Protein AF-A0AAV5V9Y0-F1 (afdb_monomer_lite)

Foldseek 3Di:
DFQFKDKDFPVVQVDPPDDSQVDWDWFLDDDPVDPPPPQIDTWTFPDKAADPDCDPVVRPRRMIMTGTPDTHDDDPRDDDDDDDDPCNPPD

pLDDT: mean 91.15, std 8.65, range [48.56, 98.31]

InterPro domains:
  IPR001254 Serine proteases, tr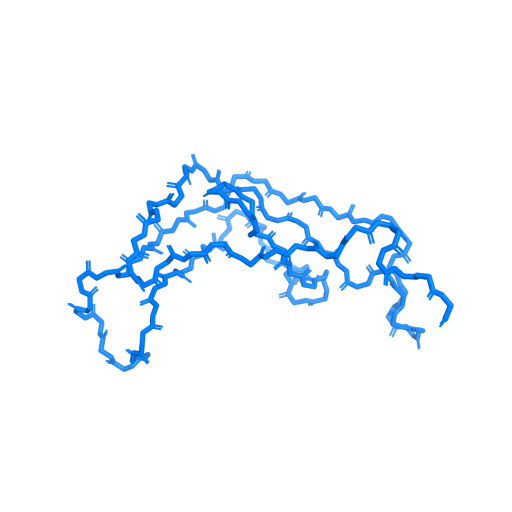ypsin domain [PF00089] (1-88)
  IPR009003 Peptidase S1, PA clan [SSF50494] (1-88)

Structure (mmCIF, N/CA/C/O backbone):
data_AF-A0AAV5V9Y0-F1
#
_entry.id   AF-A0AAV5V9Y0-F1
#
loop_
_atom_site.group_PDB
_atom_site.id
_atom_site.type_symbol
_atom_site.label_atom_id
_atom_site.label_alt_id
_atom_site.label_comp_id
_atom_site.label_asym_id
_atom_site.label_entity_id
_atom_site.label_seq_id
_atom_site.pdbx_PDB_ins_code
_atom_site.Cartn_x
_atom_site.Cartn_y
_atom_site.Cartn_z
_atom_site.occupancy
_atom_site.B_iso_or_equiv
_atom_site.auth_seq_id
_atom_site.auth_comp_id
_atom_site.auth_asym_id
_atom_site.auth_atom_id
_atom_site.pdbx_PDB_model_num
ATOM 1 N N . ILE A 1 1 ? -6.545 -0.659 -4.389 1.00 96.38 1 ILE A N 1
ATOM 2 C CA . ILE A 1 1 ? -7.318 -0.926 -5.632 1.00 96.38 1 ILE A CA 1
ATOM 3 C C . ILE A 1 1 ? -8.298 -2.087 -5.475 1.00 96.38 1 ILE A C 1
ATOM 5 O O . ILE A 1 1 ? -9.315 -2.116 -6.146 1.00 96.38 1 ILE A O 1
ATOM 9 N N . SER A 1 2 ? -8.035 -3.025 -4.565 1.00 97.62 2 SER A N 1
ATOM 10 C CA . SER A 1 2 ? -8.986 -4.048 -4.120 1.00 97.62 2 SER A CA 1
ATOM 11 C C . SER A 1 2 ? -8.749 -4.311 -2.622 1.00 97.62 2 SER A C 1
ATOM 13 O O . SER A 1 2 ? -7.830 -3.706 -2.061 1.00 97.62 2 SER A O 1
ATOM 15 N N . PRO A 1 3 ? -9.534 -5.169 -1.943 1.00 97.75 3 PRO A N 1
ATOM 16 C CA . PRO A 1 3 ? -9.380 -5.379 -0.502 1.00 97.75 3 PRO A CA 1
ATOM 17 C C . PRO A 1 3 ? -7.975 -5.814 -0.070 1.00 97.75 3 PRO A C 1
ATOM 19 O O . PRO A 1 3 ? -7.561 -5.500 1.039 1.00 97.75 3 PRO A O 1
ATOM 22 N N . GLN A 1 4 ? -7.230 -6.524 -0.921 1.00 98.12 4 GLN A N 1
ATOM 23 C CA . GLN A 1 4 ? -5.929 -7.106 -0.560 1.00 98.12 4 GLN A CA 1
ATOM 24 C C . GLN A 1 4 ? -4.770 -6.622 -1.447 1.00 98.12 4 GLN A C 1
ATOM 26 O O . GLN A 1 4 ? -3.642 -7.078 -1.277 1.00 98.12 4 GLN A O 1
ATOM 31 N N . TRP A 1 5 ? -5.034 -5.680 -2.361 1.00 98.06 5 TRP A N 1
ATOM 32 C CA . TRP A 1 5 ? -4.038 -5.141 -3.288 1.00 98.06 5 TRP A CA 1
ATOM 33 C C . TRP A 1 5 ? -3.998 -3.612 -3.272 1.00 98.06 5 TRP A C 1
ATOM 35 O O . TRP A 1 5 ? -5.011 -2.928 -3.498 1.00 98.06 5 TRP A O 1
ATOM 45 N N . VAL A 1 6 ? -2.796 -3.076 -3.061 1.00 97.69 6 VAL A N 1
ATOM 46 C CA . VAL A 1 6 ? -2.483 -1.640 -3.094 1.00 97.69 6 VAL A CA 1
ATOM 47 C C . VAL A 1 6 ? -1.472 -1.378 -4.210 1.00 97.69 6 VAL A C 1
ATOM 49 O O . VAL A 1 6 ? -0.552 -2.162 -4.406 1.00 97.69 6 VAL A O 1
ATOM 52 N N . VAL A 1 7 ? -1.661 -0.289 -4.952 1.00 97.00 7 VAL A N 1
ATOM 53 C CA . VAL A 1 7 ? -0.694 0.194 -5.950 1.00 97.00 7 VAL A CA 1
ATOM 54 C C . VAL A 1 7 ? 0.164 1.264 -5.287 1.00 97.00 7 VAL A C 1
ATOM 56 O O . VAL A 1 7 ? -0.360 2.089 -4.542 1.00 97.00 7 VAL A O 1
ATOM 59 N N . THR A 1 8 ? 1.460 1.252 -5.565 1.00 95.81 8 THR A N 1
ATOM 60 C CA . THR A 1 8 ? 2.419 2.287 -5.162 1.00 95.81 8 THR A CA 1
ATOM 61 C C . THR A 1 8 ? 3.492 2.437 -6.244 1.00 95.81 8 THR A C 1
ATOM 63 O O . THR A 1 8 ? 3.422 1.767 -7.275 1.00 95.81 8 THR A O 1
ATOM 66 N N . SER A 1 9 ? 4.483 3.300 -6.033 1.00 94.56 9 SER A N 1
ATOM 67 C CA . SER A 1 9 ? 5.668 3.373 -6.886 1.00 94.56 9 SER A CA 1
ATOM 68 C C . SER A 1 9 ? 6.740 2.373 -6.446 1.00 94.56 9 SER A C 1
ATOM 70 O O . SER A 1 9 ? 6.848 2.026 -5.265 1.00 94.56 9 SER A O 1
ATOM 72 N N . PHE A 1 10 ? 7.551 1.912 -7.396 1.00 93.44 10 PHE A N 1
ATOM 73 C CA . PHE A 1 10 ? 8.703 1.060 -7.106 1.00 93.44 10 PHE A CA 1
ATOM 74 C C . PHE A 1 10 ? 9.723 1.817 -6.249 1.00 93.44 10 PHE A C 1
ATOM 76 O O . PHE A 1 10 ? 10.195 1.306 -5.235 1.00 93.44 10 PHE A O 1
ATOM 83 N N . SER A 1 11 ? 10.007 3.065 -6.615 1.00 91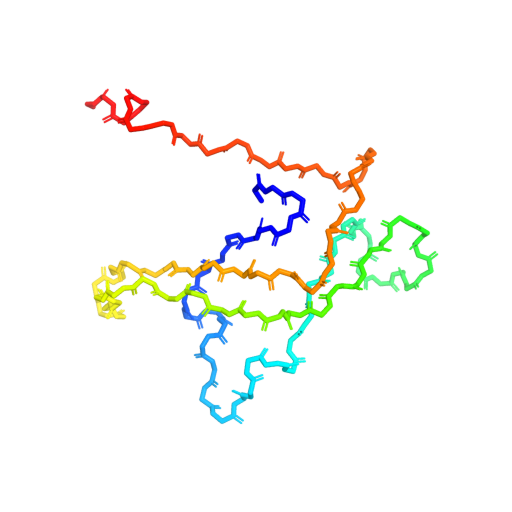.75 11 SER A N 1
ATOM 84 C CA . SER A 1 11 ? 10.981 3.938 -5.959 1.00 91.75 11 SER A CA 1
ATOM 85 C C . SER A 1 11 ? 10.649 4.260 -4.497 1.00 91.75 11 SER A C 1
ATOM 87 O O . SER A 1 11 ? 11.564 4.466 -3.701 1.00 91.75 11 SER A O 1
ATOM 89 N N . ALA A 1 12 ? 9.365 4.280 -4.119 1.00 91.44 12 ALA A N 1
ATOM 90 C CA . ALA A 1 12 ? 8.946 4.558 -2.746 1.00 91.44 12 ALA A CA 1
ATOM 91 C C . ALA A 1 12 ? 9.098 3.349 -1.814 1.00 91.44 12 ALA A C 1
ATOM 93 O O . ALA A 1 12 ? 9.265 3.531 -0.608 1.00 91.44 12 ALA A O 1
ATOM 94 N N . ILE A 1 13 ? 9.000 2.127 -2.350 1.00 92.31 13 ILE A N 1
ATOM 95 C CA . ILE A 1 13 ? 8.941 0.902 -1.542 1.00 92.31 13 ILE A CA 1
ATOM 96 C C . ILE A 1 13 ? 10.233 0.077 -1.607 1.00 92.31 13 ILE A C 1
ATOM 98 O O . ILE A 1 13 ? 10.598 -0.556 -0.619 1.00 92.31 13 ILE A O 1
ATOM 102 N N . ASN A 1 14 ? 10.967 0.123 -2.724 1.00 91.12 14 ASN A N 1
ATOM 103 C CA . ASN A 1 14 ? 12.248 -0.564 -2.873 1.00 91.12 14 ASN A CA 1
ATOM 104 C C . ASN A 1 14 ? 13.384 0.271 -2.258 1.00 91.12 14 ASN A C 1
ATOM 106 O O . ASN A 1 14 ? 14.092 1.009 -2.948 1.00 91.12 14 ASN A O 1
ATOM 110 N N . ILE A 1 15 ? 13.544 0.167 -0.938 1.00 90.19 15 ILE A N 1
ATOM 111 C CA . ILE A 1 15 ? 14.550 0.918 -0.181 1.00 90.19 15 ILE A CA 1
ATOM 112 C C . ILE A 1 15 ? 15.775 0.026 0.089 1.00 90.19 15 ILE A C 1
ATOM 114 O O . ILE A 1 15 ? 15.640 -1.028 0.718 1.00 90.19 15 ILE A O 1
ATOM 118 N N . PRO A 1 16 ? 16.995 0.442 -0.306 1.00 90.06 16 PRO A N 1
ATOM 119 C CA . PRO A 1 16 ? 18.206 -0.328 -0.042 1.00 90.06 16 PRO A CA 1
ATOM 120 C C . PRO A 1 16 ? 18.379 -0.657 1.446 1.00 90.06 16 PRO A C 1
ATOM 122 O O . PRO A 1 16 ? 18.289 0.221 2.303 1.00 90.06 16 PRO A O 1
ATOM 125 N N . ASN A 1 17 ? 18.701 -1.917 1.743 1.00 91.31 17 ASN A N 1
ATOM 126 C CA . ASN A 1 17 ? 18.913 -2.447 3.100 1.00 91.31 17 ASN A CA 1
ATOM 127 C C . ASN A 1 17 ? 17.671 -2.481 4.009 1.00 91.31 17 ASN A C 1
ATOM 129 O O . ASN A 1 17 ? 17.800 -2.786 5.196 1.00 91.31 17 ASN A O 1
ATOM 133 N N . VAL A 1 18 ? 16.476 -2.228 3.477 1.00 90.94 18 VAL A N 1
ATOM 134 C CA . VAL A 1 18 ? 15.213 -2.434 4.191 1.00 90.94 18 VAL A CA 1
ATOM 135 C C . VAL A 1 18 ? 14.570 -3.709 3.663 1.00 90.94 18 VAL A C 1
ATOM 137 O O . VAL A 1 18 ? 14.547 -3.954 2.464 1.00 90.94 18 VAL A O 1
ATOM 140 N N . LYS A 1 19 ? 14.076 -4.563 4.564 1.00 86.38 19 LYS A N 1
ATOM 141 C CA . LYS A 1 19 ? 13.332 -5.759 4.156 1.00 86.38 19 LYS A CA 1
ATOM 142 C C . LYS A 1 19 ? 11.896 -5.379 3.829 1.00 86.38 19 LYS A C 1
ATOM 144 O O . LYS A 1 19 ? 11.233 -4.766 4.662 1.00 86.38 19 LYS A O 1
ATOM 149 N N . ASP A 1 20 ? 11.391 -5.866 2.709 1.00 81.31 20 ASP A N 1
ATOM 150 C CA . ASP A 1 20 ? 10.014 -5.665 2.241 1.00 81.31 20 ASP A CA 1
ATOM 151 C C . ASP A 1 20 ? 8.960 -6.021 3.309 1.00 81.31 20 ASP A C 1
ATOM 153 O O . ASP A 1 20 ? 7.966 -5.323 3.497 1.00 81.31 20 ASP A O 1
ATOM 157 N N . THR A 1 21 ? 9.222 -7.054 4.114 1.00 77.00 21 THR A N 1
ATOM 158 C CA . THR A 1 21 ? 8.333 -7.498 5.202 1.00 77.00 21 THR A CA 1
ATOM 159 C C . THR A 1 21 ? 8.278 -6.547 6.403 1.00 77.00 21 THR A C 1
ATOM 161 O O . THR A 1 21 ? 7.517 -6.792 7.335 1.00 77.00 21 THR A O 1
ATOM 164 N N . SER A 1 22 ? 9.124 -5.513 6.454 1.00 88.06 22 SER A N 1
ATOM 165 C CA . SER A 1 22 ? 9.139 -4.541 7.560 1.00 88.06 22 SER A CA 1
ATOM 166 C C . SER A 1 22 ? 8.078 -3.449 7.410 1.00 88.06 22 SER A C 1
ATOM 168 O O . SER A 1 22 ? 7.745 -2.773 8.385 1.00 88.06 22 SER A O 1
ATOM 170 N N . PHE A 1 23 ? 7.518 -3.294 6.211 1.00 92.81 23 PHE A N 1
ATOM 171 C CA . PHE A 1 23 ? 6.483 -2.313 5.937 1.00 92.81 23 PHE A CA 1
ATOM 172 C C . PHE A 1 23 ? 5.095 -2.797 6.378 1.00 92.81 23 PHE A C 1
ATOM 174 O O . PHE A 1 23 ? 4.787 -3.990 6.463 1.00 92.81 23 PHE A O 1
ATOM 181 N N . ARG A 1 24 ? 4.213 -1.824 6.605 1.00 94.75 24 ARG A N 1
ATOM 182 C CA . ARG A 1 24 ? 2.779 -2.024 6.814 1.00 94.75 24 ARG A CA 1
ATOM 183 C C . ARG A 1 24 ? 2.016 -0.956 6.048 1.00 94.75 24 ARG A C 1
ATOM 185 O O . ARG A 1 24 ? 2.466 0.184 5.972 1.00 94.75 24 ARG A O 1
ATOM 192 N N . VAL A 1 25 ? 0.847 -1.314 5.543 1.00 96.38 25 VAL A N 1
ATOM 193 C CA . VAL A 1 25 ? -0.105 -0.346 5.002 1.00 96.38 25 VAL A CA 1
ATOM 194 C C . VAL A 1 25 ? -0.981 0.161 6.141 1.00 96.38 25 VAL A C 1
ATOM 196 O O . VAL A 1 25 ? -1.507 -0.636 6.918 1.00 96.38 25 VAL A O 1
ATOM 199 N N . GLN A 1 26 ? -1.126 1.481 6.232 1.00 95.56 26 GLN A N 1
ATOM 200 C CA . GLN A 1 26 ? -2.105 2.154 7.081 1.00 95.56 26 GLN A CA 1
ATOM 201 C C . GLN A 1 26 ? -3.182 2.748 6.170 1.00 95.56 26 GLN A C 1
ATOM 203 O O . GLN A 1 26 ? -2.864 3.485 5.240 1.00 95.56 26 GLN A O 1
ATOM 208 N N . ALA A 1 27 ? -4.443 2.395 6.403 1.00 96.31 27 ALA A N 1
ATOM 209 C CA . ALA A 1 27 ? -5.580 2.876 5.624 1.00 96.31 27 ALA A CA 1
ATOM 210 C C . ALA A 1 27 ? -6.645 3.483 6.540 1.00 96.31 27 ALA A C 1
ATOM 212 O O . ALA A 1 27 ? -6.781 3.054 7.684 1.00 96.31 27 ALA A O 1
ATOM 213 N N . GLY A 1 28 ? -7.411 4.440 6.011 1.00 95.12 28 GLY A N 1
ATOM 214 C CA . GLY A 1 28 ? -8.492 5.116 6.734 1.00 95.12 28 GLY A CA 1
ATOM 215 C C . GLY A 1 28 ? -8.055 6.326 7.556 1.00 95.12 28 GLY A C 1
ATOM 216 O O . GLY A 1 28 ? -8.869 6.842 8.299 1.00 95.12 28 GLY A O 1
ATOM 217 N N . VAL A 1 29 ? -6.808 6.784 7.438 1.00 93.75 29 VAL A N 1
ATOM 218 C CA . VAL A 1 29 ? -6.301 7.935 8.205 1.00 93.75 29 VAL A CA 1
ATOM 219 C C . VAL A 1 29 ? -7.001 9.222 7.773 1.00 93.75 29 VAL A C 1
ATOM 221 O O . VAL A 1 29 ? -7.074 9.499 6.573 1.00 93.75 29 VAL A O 1
ATOM 224 N N . ILE A 1 30 ? -7.463 10.021 8.736 1.00 91.94 30 ILE A N 1
ATOM 225 C CA . ILE A 1 30 ? -7.951 11.387 8.494 1.00 91.94 30 ILE A CA 1
ATOM 226 C C . ILE A 1 30 ? -7.003 12.394 9.145 1.00 91.94 30 ILE A C 1
ATOM 228 O O . ILE A 1 30 ? -6.607 13.366 8.499 1.00 91.94 30 ILE A O 1
ATOM 232 N N . ASP A 1 31 ? -6.595 12.142 10.390 1.00 91.88 31 ASP A N 1
ATOM 233 C CA . ASP A 1 31 ? -5.656 12.982 11.131 1.00 91.88 31 ASP A CA 1
ATOM 234 C C . ASP A 1 31 ? -4.434 12.176 11.585 1.00 91.88 31 ASP A C 1
ATOM 236 O O . ASP A 1 31 ? -4.460 11.448 12.574 1.00 91.88 31 ASP A O 1
ATOM 240 N N . HIS A 1 32 ? -3.305 12.393 10.906 1.00 88.69 32 HIS A N 1
ATOM 241 C CA . HIS A 1 32 ? -2.034 11.728 11.207 1.00 88.69 32 HIS A CA 1
ATOM 242 C C . HIS A 1 32 ? -1.473 12.011 12.613 1.00 88.69 32 HIS A C 1
ATOM 244 O O . HIS A 1 32 ? -0.533 11.336 13.037 1.00 88.69 32 HIS A O 1
ATOM 250 N N . THR A 1 33 ? -1.992 13.011 13.330 1.00 90.00 33 THR A N 1
ATOM 251 C CA . THR A 1 33 ? -1.589 13.312 14.710 1.00 90.00 33 THR A CA 1
ATOM 252 C C . THR A 1 33 ? -2.415 12.551 15.746 1.00 90.00 33 THR A C 1
ATOM 254 O O . THR A 1 33 ? -1.965 12.371 16.882 1.00 90.00 33 THR A O 1
ATOM 257 N N . ASN A 1 34 ? -3.593 12.056 15.359 1.00 88.00 34 ASN A N 1
ATOM 258 C CA . ASN A 1 34 ? -4.516 11.363 16.239 1.00 88.00 34 ASN A CA 1
ATOM 259 C C . ASN A 1 34 ? -4.387 9.843 16.089 1.00 88.00 34 ASN A C 1
ATOM 261 O O . ASN A 1 34 ? -5.000 9.213 15.239 1.00 88.00 34 ASN A O 1
ATOM 265 N N . THR A 1 35 ? -3.651 9.214 16.998 1.00 79.44 35 THR A N 1
ATOM 266 C CA . THR A 1 35 ? -3.416 7.759 16.972 1.00 79.44 35 THR A CA 1
ATOM 267 C C . THR A 1 35 ? -4.582 6.918 17.504 1.00 79.44 35 THR A C 1
ATOM 269 O O . THR A 1 35 ? -4.448 5.703 17.653 1.00 79.44 35 THR A O 1
ATOM 272 N N . THR A 1 36 ? -5.715 7.547 17.834 1.00 83.25 36 THR A N 1
ATOM 273 C CA . THR A 1 36 ? -6.891 6.888 18.428 1.00 83.25 36 THR A CA 1
ATOM 274 C C . THR A 1 36 ? -8.078 6.791 17.470 1.00 83.25 36 THR A C 1
ATOM 276 O O . THR A 1 36 ? -9.173 6.396 17.873 1.00 83.25 36 THR A O 1
ATOM 279 N N . GLU A 1 37 ? -7.871 7.125 16.194 1.00 85.12 37 GLU A N 1
ATOM 280 C CA . GLU A 1 37 ? -8.888 7.007 15.155 1.00 85.12 37 GLU A CA 1
ATOM 281 C C . GLU A 1 37 ? -9.326 5.544 14.965 1.00 85.12 37 GLU A C 1
ATOM 283 O O . GLU A 1 37 ? -8.576 4.658 14.562 1.00 85.12 37 GLU A O 1
ATOM 288 N N . GLN A 1 38 ? -10.594 5.284 15.272 1.00 85.88 38 GLN A N 1
ATOM 289 C CA . GLN A 1 38 ? -11.185 3.943 15.331 1.00 85.88 38 GLN A CA 1
ATOM 290 C C . GLN A 1 38 ? -11.377 3.260 13.963 1.00 85.88 38 GLN A C 1
ATOM 292 O O . GLN A 1 38 ? -11.622 2.055 13.906 1.00 85.88 38 GLN A O 1
ATOM 297 N N . TYR A 1 39 ? -11.277 4.009 12.865 1.00 89.94 39 TYR A N 1
ATOM 298 C CA . TYR A 1 39 ? -11.433 3.506 11.496 1.00 89.94 39 TYR A CA 1
ATOM 299 C C . TYR A 1 39 ? -10.106 3.136 10.819 1.00 89.94 39 TYR A C 1
ATOM 301 O O . TYR A 1 39 ? -10.127 2.545 9.733 1.00 89.94 39 TYR A O 1
ATOM 309 N N . GLU A 1 40 ? -8.968 3.431 11.453 1.00 94.56 40 GLU A N 1
ATOM 310 C CA . GLU A 1 40 ? -7.659 3.089 10.913 1.00 94.56 40 GLU A CA 1
ATOM 311 C C . GLU A 1 40 ? -7.408 1.579 10.903 1.00 94.56 40 GLU A C 1
ATOM 313 O O . GLU A 1 40 ? -7.733 0.837 11.834 1.00 94.56 40 GLU A O 1
ATOM 318 N N . GLN A 1 41 ? -6.769 1.108 9.836 1.00 95.56 41 GLN A N 1
ATOM 319 C CA . GLN A 1 41 ? -6.398 -0.291 9.670 1.00 95.56 41 GLN A CA 1
ATOM 320 C C . GLN A 1 41 ? -4.915 -0.407 9.346 1.00 95.56 41 GLN A C 1
ATOM 322 O O . GLN A 1 41 ? -4.449 0.133 8.346 1.00 95.56 41 GLN A O 1
ATOM 327 N N . PHE A 1 42 ? -4.191 -1.170 10.167 1.00 95.81 42 PHE A N 1
ATOM 328 C CA . PHE A 1 42 ? -2.780 -1.490 9.963 1.00 95.81 42 PHE A CA 1
ATOM 329 C C . PHE A 1 42 ? -2.635 -2.926 9.479 1.00 95.81 42 PHE A C 1
ATOM 331 O O . PHE A 1 42 ? -2.924 -3.879 10.214 1.00 95.81 42 PHE A O 1
ATOM 338 N N . ILE A 1 43 ? -2.177 -3.083 8.242 1.00 97.38 43 ILE A N 1
ATOM 339 C CA . ILE A 1 43 ? -2.070 -4.381 7.588 1.00 97.38 43 ILE A CA 1
ATOM 340 C C . ILE A 1 43 ? -0.614 -4.640 7.187 1.00 97.38 43 ILE A C 1
ATOM 342 O O . ILE A 1 43 ? -0.063 -3.878 6.391 1.00 97.38 43 ILE A O 1
ATOM 346 N N . PRO A 1 44 ? 0.027 -5.701 7.711 1.00 96.94 44 PRO A N 1
ATOM 347 C CA . PRO A 1 44 ? 1.353 -6.104 7.257 1.00 96.94 44 PRO A CA 1
ATOM 348 C C . PRO A 1 44 ? 1.346 -6.502 5.781 1.00 96.94 44 PRO A C 1
ATOM 350 O O . PRO A 1 44 ? 0.368 -7.090 5.297 1.00 96.94 44 PRO A O 1
ATOM 353 N N . ILE A 1 45 ? 2.456 -6.237 5.098 1.00 96.00 45 ILE A N 1
ATOM 354 C CA . ILE A 1 45 ? 2.683 -6.708 3.731 1.00 96.00 45 ILE A CA 1
ATOM 355 C C . ILE A 1 45 ? 2.993 -8.208 3.763 1.00 96.00 45 ILE A C 1
ATOM 357 O O . ILE A 1 45 ? 3.754 -8.674 4.609 1.00 96.00 45 ILE A O 1
ATOM 361 N N . GLN A 1 46 ? 2.374 -8.965 2.858 1.00 95.38 46 GLN A N 1
ATOM 362 C CA . GLN A 1 46 ? 2.697 -10.372 2.627 1.00 95.38 46 GLN A CA 1
ATOM 363 C C . GLN A 1 46 ? 3.722 -10.533 1.512 1.00 95.38 46 GLN A C 1
ATOM 365 O O . GLN A 1 46 ? 4.630 -11.346 1.649 1.00 95.38 46 GLN A O 1
ATOM 370 N N . ASP A 1 47 ? 3.547 -9.791 0.421 1.00 94.31 47 ASP A N 1
ATOM 371 C CA . ASP A 1 47 ? 4.389 -9.895 -0.765 1.00 94.31 47 ASP A CA 1
ATOM 372 C C . ASP A 1 47 ? 4.410 -8.571 -1.543 1.00 94.31 47 ASP A C 1
ATOM 374 O O . ASP A 1 47 ? 3.474 -7.767 -1.443 1.00 94.31 47 ASP A O 1
ATOM 378 N N . LEU A 1 48 ? 5.472 -8.358 -2.320 1.00 93.94 48 LEU A N 1
ATOM 379 C CA . LEU A 1 48 ? 5.637 -7.218 -3.218 1.00 93.94 48 LEU A CA 1
ATOM 380 C C . LEU A 1 48 ? 5.875 -7.716 -4.639 1.00 93.94 48 LEU A C 1
ATOM 382 O O . LEU A 1 48 ? 6.747 -8.543 -4.890 1.00 93.94 48 LEU A O 1
ATOM 386 N N . GLN A 1 49 ? 5.116 -7.170 -5.584 1.00 94.12 49 GLN A N 1
ATOM 387 C CA . GLN A 1 49 ? 5.300 -7.446 -7.002 1.00 94.12 49 GLN A CA 1
ATOM 388 C C . GLN A 1 49 ? 5.813 -6.197 -7.704 1.00 94.12 49 GLN A C 1
ATOM 390 O O . GLN A 1 49 ? 5.145 -5.161 -7.746 1.00 94.12 49 GLN A O 1
ATOM 395 N N . TYR A 1 50 ? 7.004 -6.320 -8.276 1.00 91.94 50 TYR A N 1
ATOM 396 C CA . TYR A 1 50 ? 7.637 -5.273 -9.064 1.00 91.94 50 TYR A CA 1
ATOM 397 C C . TYR A 1 50 ? 7.424 -5.536 -10.548 1.00 91.94 50 TYR A C 1
ATOM 399 O O . TYR A 1 50 ? 7.596 -6.663 -11.021 1.00 91.94 50 TYR A O 1
ATOM 407 N N . ILE A 1 51 ? 7.069 -4.489 -11.291 1.00 88.69 51 ILE A N 1
ATOM 408 C CA . ILE A 1 51 ? 7.036 -4.563 -12.749 1.00 88.69 51 ILE A CA 1
ATOM 409 C C . ILE A 1 51 ? 8.473 -4.454 -13.270 1.00 88.69 51 ILE A C 1
ATOM 411 O O . ILE A 1 51 ? 9.271 -3.648 -12.790 1.00 88.69 51 ILE A O 1
ATOM 415 N N . ALA A 1 52 ? 8.825 -5.299 -14.237 1.00 89.12 52 ALA A N 1
ATOM 416 C CA . ALA A 1 52 ? 10.146 -5.270 -14.850 1.00 89.12 52 ALA A CA 1
ATOM 417 C C . ALA A 1 52 ? 10.361 -3.985 -15.667 1.00 89.12 52 ALA A C 1
ATOM 419 O O . ALA A 1 52 ? 9.428 -3.439 -16.253 1.00 89.12 52 ALA A O 1
ATOM 420 N N . GLY A 1 53 ? 11.619 -3.550 -15.764 1.00 89.19 53 GLY A N 1
ATOM 421 C CA . GLY A 1 53 ? 11.995 -2.413 -16.606 1.00 89.19 53 GLY A CA 1
ATOM 422 C C . GLY A 1 53 ? 11.818 -1.050 -15.944 1.00 89.19 53 GLY A C 1
ATOM 423 O O . GLY A 1 53 ? 11.597 -0.075 -16.659 1.00 89.19 53 GLY A O 1
ATOM 424 N N . PHE A 1 54 ? 11.896 -0.975 -14.612 1.00 90.69 54 PHE A N 1
ATOM 425 C CA . PHE A 1 54 ? 12.066 0.298 -13.914 1.00 90.69 54 PHE A CA 1
ATOM 426 C C . PHE A 1 54 ? 13.335 1.008 -14.410 1.00 90.69 54 PHE A C 1
ATOM 428 O O . PHE A 1 54 ? 14.428 0.441 -14.357 1.00 90.69 54 PHE A O 1
ATOM 435 N N . ASP A 1 55 ? 13.184 2.252 -14.861 1.00 90.62 55 ASP A N 1
ATOM 436 C CA . ASP A 1 55 ? 14.288 3.137 -15.230 1.00 90.62 55 ASP A CA 1
ATOM 437 C C . ASP A 1 55 ? 14.117 4.472 -14.504 1.00 90.62 55 ASP A C 1
ATOM 439 O O . ASP A 1 55 ? 13.273 5.295 -14.864 1.00 90.62 55 ASP A O 1
ATOM 443 N N . ALA A 1 56 ? 14.950 4.697 -13.487 1.00 86.88 56 ALA A N 1
ATOM 444 C CA . ALA A 1 56 ? 14.931 5.920 -12.693 1.00 86.88 56 ALA A CA 1
ATOM 445 C C . ALA A 1 56 ? 15.287 7.176 -13.505 1.00 86.88 56 ALA A C 1
ATOM 447 O O . ALA A 1 56 ? 14.881 8.270 -13.126 1.00 86.88 56 ALA A O 1
ATOM 448 N N . THR A 1 57 ? 16.047 7.042 -14.598 1.00 90.19 57 THR A N 1
ATOM 449 C CA . THR A 1 57 ? 16.483 8.186 -15.414 1.00 90.19 57 THR A CA 1
ATOM 450 C C . THR A 1 57 ? 15.375 8.693 -16.326 1.00 90.19 57 THR A C 1
ATOM 452 O O . THR A 1 57 ? 15.264 9.895 -16.552 1.00 90.19 57 THR A O 1
ATOM 455 N N . GLN A 1 58 ? 14.535 7.782 -16.817 1.00 89.75 58 GLN A N 1
ATOM 456 C CA . GLN A 1 58 ? 13.414 8.100 -17.700 1.00 89.75 58 GLN A CA 1
ATOM 457 C C . GLN A 1 58 ? 12.059 8.069 -16.975 1.00 89.75 58 GLN A C 1
ATOM 459 O O . GLN A 1 58 ? 11.031 8.312 -17.598 1.00 89.75 58 GLN A O 1
ATOM 464 N N . HIS A 1 59 ? 12.048 7.755 -15.674 1.00 84.00 59 HIS A N 1
ATOM 465 C CA . HIS A 1 59 ? 10.846 7.523 -14.864 1.00 84.00 59 HIS A CA 1
ATOM 466 C C . HIS A 1 59 ? 9.896 6.462 -15.451 1.00 84.00 59 HIS A C 1
ATOM 468 O O . HIS A 1 59 ? 8.683 6.511 -15.245 1.00 84.00 59 HIS A O 1
ATOM 474 N N . PHE A 1 60 ? 10.439 5.482 -16.179 1.00 92.88 60 PHE A N 1
ATOM 475 C CA . PHE A 1 60 ? 9.647 4.390 -16.743 1.00 92.88 60 PHE A CA 1
ATOM 476 C C . PHE A 1 60 ? 9.378 3.311 -15.701 1.00 92.88 60 PHE A C 1
ATOM 478 O O . PHE A 1 60 ? 10.258 2.958 -14.916 1.00 92.88 60 PHE A O 1
ATOM 485 N N . ASN A 1 61 ? 8.164 2.755 -15.752 1.00 92.31 61 ASN A N 1
ATOM 486 C CA . ASN A 1 61 ? 7.721 1.620 -14.940 1.00 92.31 61 ASN A CA 1
ATOM 487 C C . ASN A 1 61 ? 7.962 1.802 -13.430 1.00 92.31 61 ASN A C 1
ATOM 489 O O . ASN A 1 61 ? 8.248 0.836 -12.725 1.00 92.31 61 ASN A O 1
ATOM 493 N N . ASP A 1 62 ? 7.826 3.031 -12.918 1.00 94.19 62 ASP A N 1
ATOM 494 C CA . ASP A 1 62 ? 7.885 3.315 -11.480 1.00 94.19 62 ASP A CA 1
ATOM 495 C C . ASP A 1 62 ? 6.572 2.936 -10.777 1.00 94.19 62 ASP A C 1
ATOM 497 O O . ASP A 1 62 ? 5.817 3.776 -10.289 1.00 94.19 62 ASP A O 1
ATOM 501 N N . ILE A 1 63 ? 6.275 1.639 -10.772 1.00 95.25 63 ILE A N 1
ATOM 502 C CA . ILE A 1 63 ? 5.039 1.064 -10.247 1.00 95.25 63 ILE A CA 1
ATOM 503 C C . ILE A 1 63 ? 5.320 -0.272 -9.558 1.00 95.25 63 ILE A C 1
ATOM 505 O O . ILE A 1 63 ? 6.106 -1.098 -10.026 1.00 95.25 63 ILE A O 1
ATOM 509 N N . ALA A 1 64 ? 4.646 -0.491 -8.436 1.00 95.12 64 ALA A N 1
ATOM 510 C CA . ALA A 1 64 ? 4.689 -1.718 -7.663 1.00 95.12 64 ALA A CA 1
ATOM 511 C C . ALA A 1 64 ? 3.301 -2.058 -7.111 1.00 95.12 64 ALA A C 1
ATOM 513 O O . ALA A 1 64 ? 2.475 -1.180 -6.838 1.00 95.12 64 ALA A O 1
ATOM 514 N N . LEU A 1 65 ? 3.057 -3.352 -6.920 1.00 96.69 65 LEU A N 1
ATOM 515 C CA . LEU A 1 65 ? 1.866 -3.868 -6.261 1.00 96.69 65 LEU A CA 1
ATOM 516 C C . LEU A 1 65 ? 2.233 -4.445 -4.900 1.00 96.69 65 LEU A C 1
ATOM 518 O O . LEU A 1 65 ? 3.156 -5.246 -4.766 1.00 96.69 65 LEU A O 1
ATOM 522 N N . VAL A 1 66 ? 1.459 -4.057 -3.896 1.00 97.00 66 VAL A N 1
ATOM 523 C CA . VAL A 1 66 ? 1.569 -4.548 -2.529 1.00 97.00 66 VAL A CA 1
ATOM 524 C C . VAL A 1 66 ? 0.446 -5.540 -2.272 1.00 97.00 66 VAL A C 1
ATOM 526 O O . VAL A 1 66 ? -0.731 -5.165 -2.305 1.00 97.00 66 VAL A O 1
ATOM 529 N N . HIS A 1 67 ? 0.810 -6.784 -1.971 1.00 97.00 67 HIS A N 1
ATOM 530 C CA . HIS A 1 67 ? -0.127 -7.805 -1.527 1.00 97.00 67 HIS A CA 1
ATOM 531 C C . HIS A 1 67 ? -0.189 -7.828 0.002 1.00 97.00 67 HIS A C 1
ATOM 533 O O . HIS A 1 67 ? 0.816 -8.021 0.692 1.00 97.00 67 HIS A O 1
ATOM 539 N N . LEU A 1 68 ? -1.381 -7.612 0.548 1.00 97.75 68 LEU A N 1
ATOM 540 C CA . LEU A 1 68 ? -1.595 -7.528 1.989 1.00 97.75 68 LEU A CA 1
ATOM 541 C C . LEU A 1 68 ? -1.743 -8.918 2.623 1.00 97.75 68 LEU A C 1
ATOM 543 O O . LEU A 1 68 ? -2.370 -9.803 2.054 1.00 97.75 68 LEU A O 1
ATOM 547 N N . SER A 1 69 ? -1.247 -9.095 3.851 1.00 97.50 69 SER A N 1
ATOM 548 C CA . SER A 1 69 ? -1.388 -10.356 4.617 1.00 97.50 69 SER A CA 1
ATOM 549 C C . SER A 1 69 ? -2.824 -10.734 4.980 1.00 97.50 69 SER A C 1
ATOM 551 O O . SER A 1 69 ? -3.114 -11.894 5.268 1.00 97.50 69 SER A O 1
ATOM 553 N N . LYS A 1 70 ? -3.728 -9.756 4.987 1.00 97.81 70 LYS A N 1
ATOM 554 C CA . LYS A 1 70 ? -5.168 -9.929 5.184 1.00 97.81 70 LYS A CA 1
ATOM 555 C C . LYS A 1 70 ? -5.906 -8.804 4.452 1.00 97.81 70 LYS A C 1
ATOM 557 O O . LYS A 1 70 ? -5.334 -7.726 4.295 1.00 97.81 70 LYS A O 1
ATOM 562 N N . PRO A 1 71 ? -7.154 -9.011 4.009 1.00 98.31 71 PRO A N 1
ATOM 563 C CA . PRO A 1 71 ? -7.901 -7.962 3.332 1.00 98.31 71 PRO A CA 1
ATOM 564 C C . PRO A 1 71 ? -8.218 -6.798 4.281 1.00 98.31 71 PRO A C 1
ATOM 566 O O . PRO A 1 71 ? -8.545 -6.998 5.455 1.00 98.31 71 PRO A O 1
ATOM 569 N N . LEU A 1 72 ? -8.161 -5.582 3.745 1.00 98.12 72 LEU A N 1
ATOM 570 C CA . LEU A 1 72 ? -8.775 -4.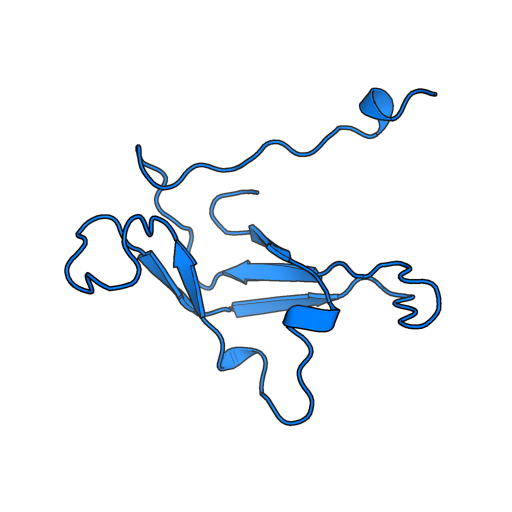397 4.326 1.00 98.12 72 LEU A CA 1
ATOM 571 C C . LEU A 1 72 ? -10.292 -4.577 4.389 1.00 98.12 72 LEU A C 1
ATOM 573 O O . LEU A 1 72 ? -10.915 -5.142 3.487 1.00 98.12 72 LEU A O 1
ATOM 577 N N . ARG A 1 73 ? -10.896 -4.054 5.452 1.00 97.62 73 ARG A N 1
ATOM 578 C CA . ARG A 1 73 ? -12.348 -3.960 5.590 1.00 97.62 73 ARG A CA 1
ATOM 579 C C . ARG A 1 73 ? -12.796 -2.633 5.006 1.00 97.62 73 ARG A C 1
ATOM 581 O O . ARG A 1 73 ? -12.472 -1.588 5.565 1.00 97.62 73 ARG A O 1
ATOM 588 N N . PHE A 1 74 ? -13.517 -2.672 3.894 1.00 97.25 74 PHE A N 1
ATOM 589 C CA . PHE A 1 74 ? -14.081 -1.456 3.323 1.00 97.25 74 PHE A CA 1
ATOM 590 C C . PHE A 1 74 ? -15.213 -0.907 4.190 1.00 97.25 74 PHE A C 1
ATOM 592 O O . PHE A 1 74 ? -16.002 -1.664 4.757 1.00 97.25 74 PHE A O 1
ATOM 599 N N . ASN A 1 75 ? -15.243 0.414 4.314 1.00 95.50 75 ASN A N 1
ATOM 600 C CA . ASN A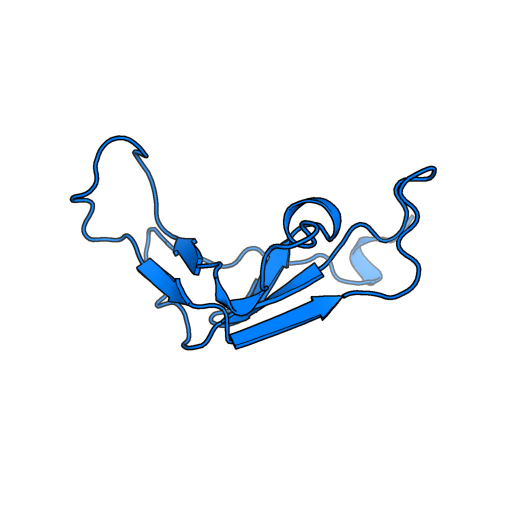 1 75 ? -16.200 1.200 5.091 1.00 95.50 75 ASN A CA 1
ATOM 601 C C . ASN A 1 75 ? -16.169 2.653 4.583 1.00 95.50 75 ASN A C 1
ATOM 603 O O . ASN A 1 75 ? -15.473 2.943 3.612 1.00 95.50 75 ASN A O 1
ATOM 607 N N . ASP A 1 76 ? -16.865 3.573 5.240 1.00 96.00 76 ASP A N 1
ATOM 608 C CA . ASP A 1 76 ? -16.933 4.977 4.803 1.00 96.00 76 ASP A CA 1
ATOM 609 C C . ASP A 1 76 ? -15.562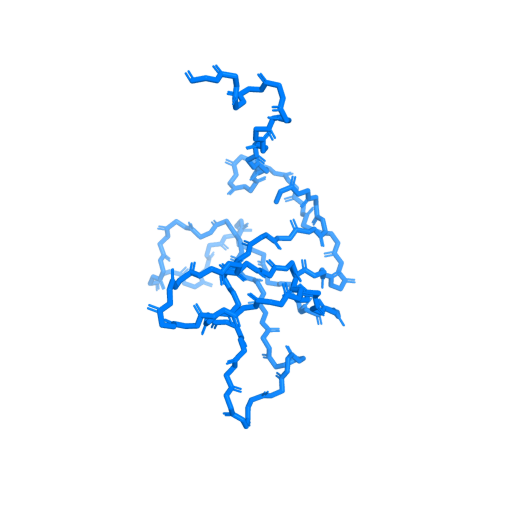 5.687 4.729 1.00 96.00 76 ASP A C 1
ATOM 611 O O . ASP A 1 76 ? -15.428 6.697 4.044 1.00 96.00 76 ASP A O 1
ATOM 615 N N . TYR A 1 77 ? -14.530 5.140 5.379 1.00 95.75 77 TYR A N 1
ATOM 616 C CA . TYR A 1 77 ? -13.175 5.696 5.463 1.00 95.75 77 TYR A CA 1
ATOM 617 C C . TYR A 1 77 ? -12.144 4.933 4.617 1.00 95.75 77 TYR A C 1
ATOM 619 O O . TYR A 1 77 ? -11.054 5.436 4.351 1.00 95.75 77 TYR A O 1
ATOM 627 N N . VAL A 1 78 ? -12.461 3.710 4.185 1.00 97.25 78 VAL A N 1
ATOM 628 C CA . VAL A 1 78 ? -11.580 2.863 3.374 1.00 97.25 78 VAL A CA 1
ATOM 629 C C . VAL A 1 78 ? -12.369 2.322 2.194 1.00 97.25 78 VAL A C 1
ATOM 631 O O . VAL A 1 78 ? -13.182 1.412 2.340 1.00 97.25 78 VAL A O 1
ATOM 634 N N . GLN A 1 79 ? -12.089 2.854 1.009 1.00 96.94 79 GLN A N 1
ATOM 635 C CA . GLN A 1 79 ? -12.688 2.430 -0.254 1.00 96.94 79 GLN A CA 1
ATOM 636 C C . GLN A 1 79 ? -11.596 2.257 -1.318 1.00 96.94 79 GLN A C 1
ATOM 638 O O . GLN A 1 79 ? -10.557 2.922 -1.256 1.00 96.94 79 GLN A O 1
ATOM 643 N N . PRO A 1 80 ? -11.781 1.357 -2.297 1.00 97.69 80 PRO A N 1
ATOM 644 C CA . PRO A 1 80 ? -10.874 1.254 -3.426 1.00 97.69 80 PRO A CA 1
ATOM 645 C C . PRO A 1 80 ? -11.116 2.402 -4.413 1.00 97.69 80 PRO A C 1
ATOM 647 O O . PRO A 1 80 ? -12.232 2.890 -4.564 1.00 97.69 80 PRO A O 1
ATOM 650 N N . VAL A 1 81 ? -10.069 2.775 -5.144 1.00 96.38 81 VAL A N 1
ATOM 651 C CA . VAL A 1 81 ? -10.197 3.592 -6.355 1.00 96.38 81 VAL A CA 1
ATOM 652 C C . VAL A 1 81 ? -10.296 2.682 -7.578 1.00 96.38 81 VAL A C 1
ATOM 654 O O . VAL A 1 81 ? -9.644 1.631 -7.620 1.00 96.38 81 VAL A O 1
ATOM 657 N N . CYS A 1 82 ? -11.099 3.082 -8.563 1.00 94.75 82 CYS A N 1
ATOM 658 C CA . CYS A 1 82 ? -11.138 2.430 -9.868 1.00 94.75 82 CYS A CA 1
ATOM 659 C C . CYS A 1 82 ? -9.838 2.701 -10.633 1.00 94.75 82 CYS A C 1
ATOM 661 O O . CYS A 1 82 ? -9.294 3.804 -10.575 1.00 94.75 82 CYS A O 1
ATOM 663 N N . LEU A 1 83 ? -9.355 1.700 -11.364 1.00 91.81 83 LEU A N 1
ATOM 664 C CA . LEU A 1 83 ? -8.292 1.884 -12.347 1.00 91.81 83 LEU A CA 1
ATOM 665 C C . LEU A 1 83 ? -8.917 2.104 -13.729 1.00 91.81 83 LEU A C 1
ATOM 667 O O . LEU A 1 83 ? -9.974 1.525 -13.990 1.00 91.81 83 LEU A O 1
ATOM 671 N N . PRO A 1 84 ? -8.288 2.909 -14.603 1.00 91.88 84 PRO A N 1
ATOM 672 C CA . PRO A 1 84 ? -8.729 3.022 -15.985 1.00 91.88 84 PRO A CA 1
ATOM 673 C C . PRO A 1 84 ? -8.626 1.660 -16.676 1.00 91.88 84 PRO A C 1
ATOM 675 O O . PRO A 1 84 ? -7.703 0.880 -16.418 1.00 91.88 84 PRO A O 1
ATOM 678 N N . SER A 1 85 ? -9.578 1.373 -17.555 1.00 88.25 85 SER A N 1
ATOM 679 C CA . SER A 1 85 ? -9.465 0.266 -18.496 1.00 88.25 85 SER A CA 1
ATOM 680 C C . SER A 1 85 ? -8.465 0.612 -19.602 1.00 88.25 85 SER A C 1
ATOM 682 O O . SER A 1 85 ? -8.132 1.778 -19.820 1.00 88.25 85 SER A O 1
ATOM 684 N N . SER A 1 86 ? -7.989 -0.398 -20.331 1.00 82.44 86 SER A N 1
ATOM 685 C CA . SER A 1 86 ? -7.165 -0.179 -21.529 1.00 82.44 86 SER A CA 1
ATOM 686 C C . SER A 1 86 ? -7.857 0.717 -22.556 1.00 82.44 86 SER A C 1
ATOM 688 O O . SER A 1 86 ? -7.191 1.452 -23.279 1.00 82.44 86 SER A O 1
ATOM 690 N N . ASP A 1 87 ? -9.187 0.666 -22.588 1.00 78.88 87 ASP A N 1
ATOM 691 C CA . ASP A 1 87 ? -10.017 1.334 -23.585 1.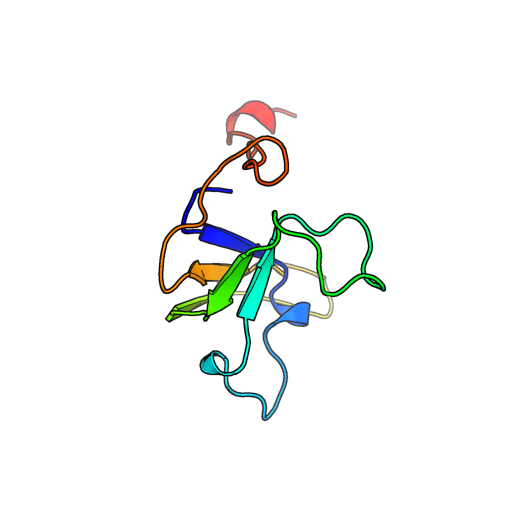00 78.88 87 ASP A CA 1
ATOM 692 C C . ASP A 1 87 ? -10.314 2.790 -23.188 1.00 78.88 87 ASP A C 1
ATOM 694 O O . ASP A 1 87 ? -10.626 3.611 -24.047 1.00 78.88 87 ASP A O 1
ATOM 698 N N . ASP A 1 88 ? -10.137 3.143 -21.907 1.00 71.56 88 ASP A N 1
ATOM 699 C CA . ASP A 1 88 ? -10.220 4.526 -21.414 1.00 71.56 88 ASP A CA 1
ATOM 700 C C . ASP A 1 88 ? -8.995 5.366 -21.822 1.00 71.56 88 ASP A C 1
ATOM 702 O O . ASP A 1 88 ? -9.021 6.591 -21.727 1.00 71.56 88 ASP A O 1
ATOM 706 N N . ILE A 1 89 ? -7.922 4.720 -22.299 1.00 62.72 89 ILE A N 1
ATOM 707 C CA . ILE A 1 89 ? -6.704 5.363 -22.828 1.00 62.72 89 ILE A CA 1
ATOM 708 C C . ILE A 1 89 ? -6.823 5.558 -24.358 1.00 62.72 89 ILE A C 1
ATOM 710 O O . ILE A 1 89 ? -5.833 5.602 -25.090 1.00 62.72 89 ILE A O 1
ATOM 714 N N . ALA A 1 90 ? -8.051 5.656 -24.876 1.00 48.56 90 ALA A N 1
ATOM 715 C CA . ALA A 1 90 ? -8.305 5.945 -26.280 1.00 48.56 90 ALA A CA 1
ATOM 716 C C . ALA A 1 90 ? -8.039 7.429 -26.612 1.00 48.56 90 ALA A C 1
ATOM 718 O O . ALA A 1 90 ? -8.928 8.268 -26.490 1.00 48.56 90 ALA A O 1
ATOM 719 N N . VAL A 1 91 ? -6.819 7.647 -27.127 1.00 51.59 91 VAL A N 1
ATOM 720 C CA . VAL A 1 91 ? -6.286 8.761 -27.952 1.00 51.59 91 VAL A CA 1
ATOM 721 C C . VAL A 1 91 ? -6.100 10.118 -27.274 1.00 51.59 91 VAL A C 1
ATOM 723 O O . VAL A 1 91 ? -7.085 10.864 -27.095 1.00 51.59 91 VAL A O 1
#

Secondary structure (DSSP, 8-state):
-BTTEEEE-HHHH--TT--GGG-EEEES-S-TT-TT-TT-EEEEEEEEEEPS--BTTTTBT--EEEEESS----BTTB-PPPPPPGGGG--

Organism: NCBI:txid1538716

Sequence (91 aa):
ISPQWVVTSFSAINIPNVKDTSFRVQAGVIDHTNTTEQYEQFIPIQDLQYIAGFDATQHFNDIALVHLSKPLRFNDYVQPVCLPSSDDIAV

Radius of gyration: 15.15 Å; chains: 1; bounding box: 36×24×46 Å